Protein AF-A0A7D9KES9-F1 (afdb_monomer_lite)

Radius of gyration: 20.34 Å; chains: 1; bounding box: 52×34×49 Å

pLDDT: mean 75.09, std 24.31, range [29.47, 98.44]

InterPro domains:
  IPR007259 Gamma-tubulin complex component protein [PTHR19302] (1-106)
  IPR041470 Gamma tubulin complex component protein, N-terminal [PF17681] (1-110)

Foldseek 3Di:
DVVVLVVVQVVQLCCLQVALDRDPPPVLYFKDWDDPPPPDDDDDDDDDDDDDDDDDDDDDDPPPPPPPPDVLRDMDGDPVNDDPVQDPVNVVVSNVNSSVNVVVVVVVVVVVVVVD

Secondary structure (DSSP, 8-state):
-HHHHHHHHHHHHHHHHHH-----SSS-SSEEE--SS-SSS----S----------------------------EEE-STTS-TTS-HHHHHHHHHHHHHHHHHHHHHHHHHHTT-

Organism: Paramuricea clavata (NCBI:txid317549)

Structure (mmCIF, N/CA/C/O backbone):
data_AF-A0A7D9KES9-F1
#
_entry.id   AF-A0A7D9KES9-F1
#
loop_
_atom_site.group_PDB
_atom_site.id
_atom_site.type_symbol
_atom_site.label_atom_id
_atom_site.label_alt_id
_atom_site.label_comp_id
_atom_site.label_asym_id
_atom_site.label_entity_id
_atom_site.label_seq_id
_atom_site.pdbx_PDB_ins_code
_atom_site.Cartn_x
_atom_site.Cartn_y
_atom_site.Cartn_z
_atom_site.occupancy
_atom_site.B_iso_or_equiv
_atom_site.auth_seq_id
_atom_site.auth_comp_id
_atom_site.auth_asym_id
_atom_site.auth_atom_id
_atom_site.pdbx_PDB_model_num
ATOM 1 N N . MET A 1 1 ? 13.101 0.952 -17.078 1.00 67.25 1 MET A N 1
ATOM 2 C CA . MET A 1 1 ? 12.708 1.840 -15.963 1.00 67.25 1 MET A CA 1
ATOM 3 C C . MET A 1 1 ? 11.504 1.305 -15.193 1.00 67.25 1 MET A C 1
ATOM 5 O O . MET A 1 1 ? 11.677 1.042 -14.015 1.00 67.25 1 MET A O 1
ATOM 9 N N . LEU A 1 2 ? 10.365 0.993 -15.834 1.00 81.19 2 LEU A N 1
ATOM 10 C CA . LEU A 1 2 ? 9.175 0.436 -15.153 1.00 81.19 2 LEU A CA 1
ATOM 11 C C . LEU A 1 2 ? 9.455 -0.801 -14.273 1.00 81.19 2 LEU A C 1
ATOM 13 O O . LEU A 1 2 ? 8.988 -0.878 -13.144 1.00 81.19 2 LEU A O 1
ATOM 17 N N . HIS A 1 3 ? 10.279 -1.738 -14.755 1.00 84.69 3 HIS A N 1
ATOM 18 C CA . HIS A 1 3 ? 10.640 -2.949 -14.005 1.00 84.69 3 HIS A CA 1
ATOM 19 C C . HIS A 1 3 ? 11.354 -2.655 -12.675 1.00 84.69 3 HIS A C 1
ATOM 21 O O . HIS A 1 3 ? 11.162 -3.386 -11.710 1.00 84.69 3 HIS A O 1
ATOM 27 N N . VAL A 1 4 ? 12.167 -1.595 -12.614 1.00 87.31 4 VAL A N 1
ATOM 28 C CA . VAL A 1 4 ? 12.910 -1.225 -11.399 1.00 87.31 4 VAL A CA 1
ATOM 29 C C . VAL A 1 4 ? 11.963 -0.587 -10.384 1.00 87.31 4 VAL A C 1
ATOM 31 O O . VAL A 1 4 ? 11.975 -0.976 -9.222 1.00 87.31 4 VAL A O 1
ATOM 34 N N . CYS A 1 5 ? 11.077 0.310 -10.830 1.00 84.94 5 CYS A N 1
ATOM 35 C CA . CYS A 1 5 ? 10.036 0.896 -9.979 1.00 84.94 5 CYS A CA 1
ATOM 36 C C . CYS A 1 5 ? 9.091 -0.180 -9.426 1.00 84.94 5 CYS A C 1
ATOM 38 O O . CYS A 1 5 ? 8.782 -0.189 -8.240 1.00 84.94 5 CYS A O 1
ATOM 40 N N . HIS A 1 6 ? 8.695 -1.153 -10.253 1.00 91.06 6 HIS A N 1
ATOM 41 C CA . HIS A 1 6 ? 7.892 -2.282 -9.782 1.00 91.06 6 HIS A CA 1
ATOM 42 C C . HIS A 1 6 ? 8.651 -3.149 -8.778 1.00 91.06 6 HIS A C 1
ATOM 44 O O . HIS A 1 6 ? 8.046 -3.612 -7.820 1.00 91.06 6 HIS A O 1
ATOM 50 N N . ALA A 1 7 ? 9.963 -3.346 -8.938 1.00 93.06 7 ALA A N 1
ATOM 51 C CA . ALA A 1 7 ? 10.757 -4.070 -7.947 1.00 93.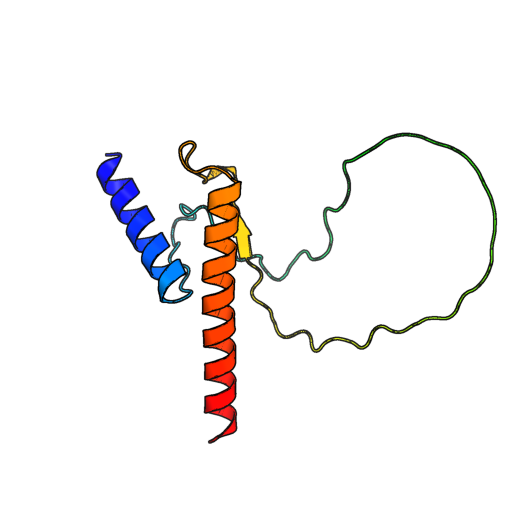06 7 ALA A CA 1
ATOM 52 C C . ALA A 1 7 ? 10.734 -3.374 -6.573 1.00 93.06 7 ALA A C 1
ATOM 54 O O . ALA A 1 7 ? 10.592 -4.050 -5.552 1.00 93.06 7 ALA A O 1
ATOM 55 N N . VAL A 1 8 ? 10.810 -2.038 -6.547 1.00 93.94 8 VAL A N 1
ATOM 56 C CA . VAL A 1 8 ? 10.643 -1.243 -5.318 1.00 93.94 8 VAL A CA 1
ATOM 57 C C . VAL A 1 8 ? 9.231 -1.418 -4.754 1.00 93.94 8 VAL A C 1
ATOM 59 O O . VAL A 1 8 ? 9.095 -1.817 -3.598 1.00 93.94 8 VAL A O 1
ATOM 62 N N . MET A 1 9 ? 8.192 -1.259 -5.579 1.00 94.56 9 MET A N 1
ATOM 63 C CA . MET A 1 9 ? 6.795 -1.444 -5.164 1.00 94.56 9 MET A CA 1
ATOM 64 C C . MET A 1 9 ? 6.529 -2.851 -4.603 1.00 94.56 9 MET A C 1
ATOM 66 O O . MET A 1 9 ? 5.862 -2.997 -3.583 1.00 94.56 9 MET A O 1
ATOM 70 N N . TYR A 1 10 ? 7.074 -3.908 -5.213 1.00 95.75 10 TYR A N 1
ATOM 71 C CA . TYR A 1 10 ? 6.934 -5.277 -4.704 1.00 95.75 10 TYR A CA 1
ATOM 72 C C . TYR A 1 10 ? 7.643 -5.469 -3.365 1.00 95.75 10 TYR A C 1
ATOM 74 O O . TYR A 1 10 ? 7.124 -6.169 -2.495 1.00 95.75 10 TYR A O 1
ATOM 82 N N . LYS A 1 11 ? 8.798 -4.825 -3.163 1.00 96.00 11 LYS A N 1
ATOM 83 C CA . LYS A 1 11 ? 9.476 -4.824 -1.864 1.00 96.00 11 LYS A CA 1
ATOM 84 C C . LYS A 1 11 ? 8.609 -4.139 -0.804 1.00 96.00 11 LYS A C 1
ATOM 86 O O . LYS A 1 11 ? 8.417 -4.721 0.262 1.00 96.00 11 LYS A O 1
ATOM 91 N N . GLN A 1 12 ? 8.038 -2.976 -1.110 1.00 96.69 12 GLN A N 1
ATOM 92 C CA . GLN A 1 12 ? 7.117 -2.260 -0.219 1.00 96.69 12 GLN A CA 1
ATOM 93 C C . GLN A 1 12 ? 5.871 -3.099 0.101 1.00 96.69 12 GLN A C 1
ATOM 95 O O . GLN A 1 12 ? 5.539 -3.280 1.271 1.00 96.69 12 GLN A O 1
ATOM 100 N N . LEU A 1 13 ? 5.252 -3.715 -0.913 1.00 97.62 13 LEU A N 1
ATOM 101 C CA . LEU A 1 13 ? 4.120 -4.632 -0.748 1.00 97.62 13 LEU A CA 1
ATOM 102 C C . LEU A 1 13 ? 4.466 -5.828 0.136 1.00 97.62 13 LEU A C 1
ATOM 104 O O . LEU A 1 13 ? 3.688 -6.174 1.017 1.00 97.62 13 LEU A O 1
ATOM 108 N N . SER A 1 14 ? 5.620 -6.461 -0.081 1.00 97.81 14 SER A N 1
ATOM 109 C CA . SER A 1 14 ? 6.044 -7.606 0.728 1.00 97.81 14 SER A CA 1
ATOM 110 C C . SER A 1 14 ? 6.263 -7.217 2.191 1.00 97.81 14 SER A C 1
ATOM 112 O O . SER A 1 14 ? 5.780 -7.914 3.079 1.00 97.81 14 SER A O 1
ATOM 114 N N . ALA A 1 15 ? 6.902 -6.073 2.452 1.00 97.81 15 ALA A N 1
ATOM 115 C CA . ALA A 1 15 ? 7.110 -5.565 3.805 1.00 97.81 15 ALA A CA 1
ATOM 116 C C . ALA A 1 15 ? 5.777 -5.255 4.503 1.00 97.81 15 ALA A C 1
ATOM 118 O O . ALA A 1 15 ? 5.586 -5.609 5.669 1.00 97.81 15 ALA A O 1
ATOM 119 N N . TRP A 1 16 ? 4.831 -4.671 3.768 1.00 97.62 16 TRP A N 1
ATOM 120 C CA . TRP A 1 16 ? 3.506 -4.351 4.279 1.00 97.62 16 TRP A CA 1
ATOM 121 C C . TRP A 1 16 ? 2.664 -5.604 4.553 1.00 97.62 16 TRP A C 1
ATOM 123 O O . TRP A 1 16 ? 2.173 -5.792 5.662 1.00 97.62 16 TRP A O 1
ATOM 133 N N . LEU A 1 17 ? 2.536 -6.500 3.572 1.00 97.69 17 LEU A N 1
ATOM 134 C CA . LEU A 1 17 ? 1.640 -7.656 3.643 1.00 97.69 17 LEU A CA 1
ATOM 135 C C . LEU A 1 17 ? 2.147 -8.776 4.559 1.00 97.69 17 LEU A C 1
ATOM 137 O O . LEU A 1 17 ? 1.325 -9.477 5.142 1.00 97.69 17 LEU A O 1
ATOM 141 N N . LEU A 1 18 ? 3.465 -8.975 4.683 1.00 96.62 18 LEU A N 1
ATOM 142 C CA . LEU A 1 18 ? 4.017 -10.030 5.548 1.00 96.62 18 LEU A CA 1
ATOM 143 C C . LEU A 1 18 ? 4.339 -9.534 6.955 1.00 96.62 18 LEU A C 1
ATOM 145 O O . LEU A 1 18 ? 4.269 -10.318 7.899 1.00 96.62 18 LEU A O 1
ATOM 149 N N . HIS A 1 19 ? 4.727 -8.265 7.099 1.00 95.81 19 HIS A N 1
ATOM 150 C CA . HIS A 1 19 ? 5.281 -7.755 8.354 1.00 95.81 19 HIS A CA 1
ATOM 151 C C . HIS A 1 19 ? 4.537 -6.537 8.913 1.00 95.81 19 HIS A C 1
ATOM 153 O O . HIS A 1 19 ? 4.874 -6.084 10.001 1.00 95.81 19 HIS A O 1
ATOM 159 N N . GLY A 1 20 ? 3.547 -5.980 8.205 1.00 94.56 20 GLY A N 1
ATOM 160 C CA . GLY A 1 20 ? 2.882 -4.741 8.626 1.00 94.56 20 GLY A CA 1
ATOM 161 C C . GLY A 1 20 ? 3.834 -3.536 8.660 1.00 94.56 20 GLY A C 1
ATOM 162 O O . GLY A 1 20 ? 3.607 -2.580 9.405 1.00 94.56 20 GLY A O 1
ATOM 163 N N . LEU A 1 21 ? 4.941 -3.585 7.909 1.00 95.12 21 LEU A N 1
ATOM 164 C CA . LEU A 1 21 ? 5.950 -2.527 7.864 1.00 95.12 21 LEU A CA 1
ATOM 165 C C . LEU A 1 21 ? 5.713 -1.625 6.656 1.00 95.12 21 LEU A C 1
ATOM 167 O O . LEU A 1 21 ? 5.765 -2.080 5.515 1.00 95.12 21 LEU A O 1
ATOM 171 N N . LEU A 1 22 ? 5.496 -0.336 6.913 1.00 95.25 22 LEU A N 1
ATOM 172 C CA . LEU A 1 22 ? 5.376 0.677 5.871 1.00 95.25 22 LEU A CA 1
ATOM 173 C C . LEU A 1 22 ? 6.765 1.261 5.567 1.00 95.25 22 LEU A C 1
ATOM 175 O O . LEU A 1 22 ? 7.301 2.034 6.358 1.00 95.25 22 LEU A O 1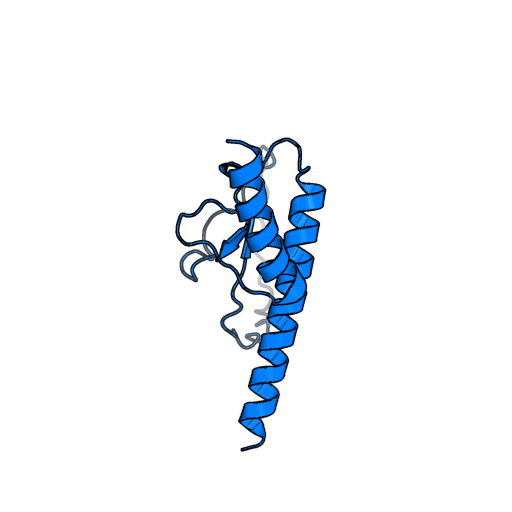
ATOM 179 N N . LEU A 1 23 ? 7.371 0.842 4.453 1.00 93.38 23 LEU A N 1
ATOM 180 C CA . LEU A 1 23 ? 8.699 1.289 4.013 1.00 93.38 23 LEU A CA 1
ATOM 181 C C . LEU A 1 23 ? 8.574 2.312 2.879 1.00 93.38 23 LEU A C 1
ATOM 183 O O . LEU A 1 23 ? 8.735 1.964 1.710 1.00 93.38 23 LEU A O 1
ATOM 187 N N . ASP A 1 24 ? 8.295 3.563 3.226 1.00 92.19 24 ASP A N 1
ATOM 188 C CA . ASP A 1 24 ? 8.083 4.626 2.243 1.00 92.19 24 ASP A CA 1
ATOM 189 C C . ASP A 1 24 ? 8.829 5.905 2.641 1.00 92.19 24 ASP A C 1
ATOM 191 O O . ASP A 1 24 ? 8.366 6.679 3.469 1.00 92.19 24 ASP A O 1
ATOM 195 N N . TYR A 1 25 ? 10.051 6.075 2.128 1.00 89.19 25 TYR A N 1
ATOM 196 C CA . TYR A 1 25 ? 10.892 7.240 2.443 1.00 89.19 25 TYR A CA 1
ATOM 197 C C . TYR A 1 25 ? 10.653 8.413 1.482 1.00 89.19 25 TYR A C 1
ATOM 199 O O . TYR A 1 25 ? 10.946 9.555 1.826 1.00 89.19 25 TYR A O 1
ATOM 207 N N . TYR A 1 26 ? 10.158 8.123 0.277 1.00 90.75 26 TYR A N 1
ATOM 208 C CA . TYR A 1 26 ? 9.985 9.097 -0.800 1.00 90.75 26 TYR A CA 1
ATOM 209 C C . TYR A 1 26 ? 8.508 9.363 -1.132 1.00 90.75 26 TYR A C 1
ATOM 211 O O . TYR A 1 26 ? 8.235 9.956 -2.172 1.00 90.75 26 TYR A O 1
ATOM 219 N N . ASP A 1 27 ? 7.579 8.927 -0.272 1.00 90.19 27 ASP A N 1
ATOM 220 C CA . ASP A 1 27 ? 6.125 9.040 -0.458 1.00 90.19 27 ASP A CA 1
ATOM 221 C C . ASP A 1 27 ? 5.649 8.470 -1.810 1.00 90.19 27 ASP A C 1
ATOM 223 O O . ASP A 1 27 ? 4.754 8.998 -2.474 1.00 90.19 27 ASP A O 1
ATOM 227 N N . GLU A 1 28 ? 6.299 7.390 -2.254 1.00 92.25 28 GLU A N 1
ATOM 228 C CA . GLU A 1 28 ? 6.070 6.770 -3.560 1.00 92.25 28 GLU A CA 1
ATOM 229 C C . GLU A 1 28 ? 5.046 5.626 -3.503 1.00 92.25 28 GLU A C 1
ATOM 231 O O . GLU A 1 28 ? 4.581 5.138 -4.538 1.00 92.25 28 GLU A O 1
ATOM 236 N N . PHE A 1 29 ? 4.685 5.185 -2.296 1.00 95.69 29 PHE A N 1
ATOM 237 C CA . PHE A 1 29 ? 3.751 4.092 -2.087 1.00 95.69 29 PHE A CA 1
ATOM 238 C C . PHE A 1 29 ? 2.316 4.607 -1.930 1.00 95.69 29 PHE A C 1
ATOM 240 O O . PHE A 1 29 ? 2.038 5.641 -1.331 1.00 95.69 29 PHE A O 1
ATOM 247 N N . PHE A 1 30 ? 1.347 3.844 -2.438 1.00 96.50 30 PHE A N 1
ATOM 248 C CA . PHE A 1 30 ? -0.063 4.239 -2.395 1.00 96.50 30 PHE A CA 1
ATOM 249 C C . PHE A 1 30 ? -0.719 4.064 -1.014 1.00 96.50 30 PHE A C 1
ATOM 251 O O . PHE A 1 30 ? -1.921 4.284 -0.892 1.00 96.50 30 PHE A O 1
ATOM 258 N N . ILE A 1 31 ? 0.023 3.660 0.024 1.00 96.69 31 ILE A N 1
ATOM 259 C CA . ILE A 1 31 ? -0.458 3.559 1.409 1.00 96.69 31 ILE A CA 1
ATOM 260 C C . ILE A 1 31 ? 0.294 4.573 2.260 1.00 96.69 31 ILE A C 1
ATOM 262 O O . ILE A 1 31 ? 1.518 4.559 2.299 1.00 96.69 31 ILE A O 1
ATOM 266 N N . MET A 1 32 ? -0.445 5.397 2.998 1.00 94.56 32 MET A N 1
ATOM 267 C CA . MET A 1 32 ? 0.106 6.440 3.860 1.00 94.56 32 MET A CA 1
ATOM 268 C C . MET A 1 32 ? -0.421 6.303 5.287 1.00 94.56 32 MET A C 1
ATOM 270 O O . MET A 1 32 ? -1.556 5.869 5.507 1.00 94.56 32 MET A 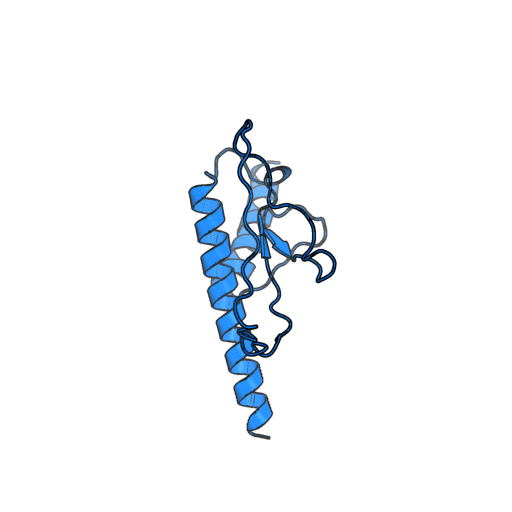O 1
ATOM 274 N N . MET A 1 33 ? 0.382 6.723 6.264 1.00 92.00 33 MET A N 1
ATOM 275 C CA . MET A 1 33 ? -0.058 6.847 7.652 1.00 92.00 33 MET A CA 1
ATOM 276 C C . MET A 1 33 ? -0.801 8.174 7.844 1.00 92.00 33 MET A C 1
ATOM 278 O O . MET A 1 33 ? -0.271 9.242 7.540 1.00 92.00 33 MET A O 1
ATOM 282 N N . LYS A 1 34 ? -2.018 8.129 8.390 1.00 84.25 34 LYS A N 1
ATOM 283 C CA . LYS A 1 34 ? -2.737 9.332 8.815 1.00 84.25 34 LYS A CA 1
ATOM 284 C C . LYS A 1 34 ? -2.036 9.880 10.048 1.00 84.25 34 LYS A C 1
ATOM 286 O O . LYS A 1 34 ? -2.013 9.243 11.103 1.00 84.25 34 LYS A O 1
ATOM 291 N N . SER A 1 35 ? -1.457 11.067 9.929 1.00 72.94 35 SER A N 1
ATOM 292 C CA . SER A 1 35 ? -0.980 11.798 11.096 1.00 72.94 35 SER A CA 1
ATOM 293 C C . SER A 1 35 ? -2.165 12.062 12.034 1.00 72.94 35 SER A C 1
ATOM 295 O O . SER A 1 35 ? -3.282 12.336 11.596 1.00 72.94 35 SER A O 1
ATOM 297 N N . ALA A 1 36 ? -1.944 11.974 13.349 1.00 60.25 36 ALA A N 1
ATOM 298 C CA . ALA A 1 36 ? -2.991 12.125 14.371 1.00 60.25 36 ALA A CA 1
ATOM 299 C C . ALA A 1 36 ? -3.632 13.535 14.430 1.00 60.25 36 ALA A C 1
ATOM 301 O O . ALA A 1 36 ? -4.435 13.826 15.319 1.00 60.25 36 ALA A O 1
ATOM 302 N N . THR A 1 37 ? -3.310 14.404 13.473 1.00 49.19 37 THR A N 1
ATOM 303 C CA . THR A 1 37 ? -3.767 15.785 13.358 1.00 49.19 37 THR A CA 1
ATOM 304 C C . THR A 1 37 ? -4.696 15.911 12.152 1.00 49.19 37 THR A C 1
ATOM 306 O O . THR A 1 37 ? -4.271 16.367 11.100 1.00 49.19 37 THR A O 1
ATOM 309 N N . SER A 1 38 ? -5.949 15.455 12.284 1.00 47.59 38 SER A N 1
ATOM 310 C CA . SER A 1 38 ? -7.142 15.949 11.544 1.00 47.59 38 SER A CA 1
ATOM 311 C C . SER A 1 38 ? -8.314 14.955 11.582 1.00 47.59 38 SER A C 1
ATOM 313 O O . SER A 1 38 ? -8.926 14.625 10.572 1.00 47.59 38 SER A O 1
ATOM 315 N N . ALA A 1 39 ? -8.736 14.526 12.774 1.00 47.06 39 ALA A N 1
ATOM 316 C CA . ALA A 1 39 ? -10.070 13.933 12.950 1.00 47.06 39 ALA A CA 1
ATOM 317 C C . ALA A 1 39 ? -11.181 15.013 12.860 1.00 47.06 39 ALA A C 1
ATOM 319 O O . ALA A 1 39 ? -12.027 15.115 13.745 1.00 47.06 39 ALA A O 1
ATOM 320 N N . GLY A 1 40 ? -11.127 15.880 11.842 1.00 45.12 40 GLY A N 1
ATOM 321 C CA . GLY A 1 40 ? -11.923 17.106 11.754 1.00 45.12 40 GLY A CA 1
ATOM 322 C C . GLY A 1 40 ? -11.869 17.788 10.386 1.00 45.12 40 GLY A C 1
ATOM 323 O O . GLY A 1 40 ? -11.602 18.976 10.321 1.00 45.12 40 GLY A O 1
ATOM 324 N N . ALA A 1 41 ? -12.041 17.020 9.314 1.00 43.00 41 ALA A N 1
ATOM 325 C CA . ALA A 1 41 ? -12.385 17.416 7.939 1.00 43.00 41 ALA A CA 1
ATOM 326 C C . ALA A 1 41 ? -12.186 16.114 7.153 1.00 43.00 41 ALA A C 1
ATOM 328 O O . ALA A 1 41 ? -11.090 15.576 7.155 1.00 43.00 41 ALA A O 1
ATOM 329 N N . ILE A 1 42 ? -13.165 15.427 6.579 1.00 42.62 42 ILE A N 1
ATOM 330 C CA . ILE A 1 42 ? -14.191 15.866 5.640 1.00 42.62 42 ILE A CA 1
ATOM 331 C C . ILE A 1 42 ? -15.181 14.691 5.566 1.00 42.62 42 ILE A C 1
ATOM 333 O O . ILE A 1 42 ? -14.884 13.647 4.996 1.00 42.62 42 ILE A O 1
ATOM 337 N N . THR A 1 43 ? -16.346 14.838 6.189 1.00 44.88 43 THR A N 1
ATOM 338 C CA . THR A 1 43 ? -17.566 14.150 5.753 1.00 44.88 43 THR A CA 1
ATOM 339 C C . THR A 1 43 ? -18.426 15.258 5.180 1.00 44.88 43 THR A C 1
ATOM 341 O O . THR A 1 43 ? -18.832 16.130 5.939 1.00 44.88 43 THR A O 1
ATOM 344 N N . SER A 1 44 ? -18.569 15.324 3.856 1.00 41.84 44 SER A N 1
ATOM 345 C CA . SER A 1 44 ? -19.621 16.058 3.129 1.00 41.84 44 SER A CA 1
ATOM 346 C C . SER A 1 44 ? -19.240 16.153 1.657 1.00 41.84 44 SER A C 1
ATOM 348 O O . SER A 1 44 ? -18.384 16.961 1.312 1.00 41.84 44 SER A O 1
ATOM 350 N N . ALA A 1 45 ? -19.883 15.349 0.810 1.00 36.81 45 ALA A N 1
ATOM 351 C CA . ALA A 1 45 ? -20.314 15.765 -0.527 1.00 36.81 45 ALA A CA 1
ATOM 352 C C . ALA A 1 45 ? -21.170 14.664 -1.178 1.00 36.81 45 ALA A C 1
ATOM 354 O O . ALA A 1 45 ? -20.789 14.118 -2.204 1.00 36.81 45 ALA A O 1
ATOM 355 N N . GLU A 1 46 ? -22.338 14.364 -0.604 1.00 37.00 46 GLU A N 1
ATOM 356 C CA . GLU A 1 46 ? -23.474 13.865 -1.387 1.00 37.00 46 GLU A CA 1
ATOM 357 C C . GLU A 1 46 ? -24.751 14.597 -0.931 1.00 37.00 46 GLU A C 1
ATOM 359 O O . GLU A 1 46 ? -25.114 14.531 0.238 1.00 37.00 46 GLU A O 1
ATOM 364 N N . GLN A 1 47 ? -25.372 15.294 -1.898 1.00 36.16 47 GLN A N 1
ATOM 365 C CA . GLN A 1 47 ? -26.801 15.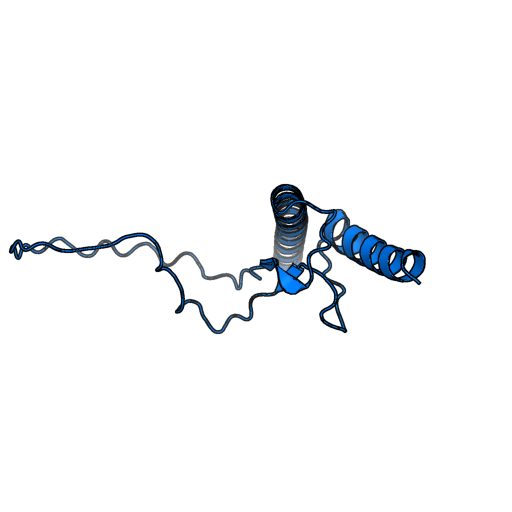653 -2.025 1.00 36.16 47 GLN A CA 1
ATOM 366 C C . GLN A 1 47 ? -27.363 16.726 -1.062 1.00 36.16 47 GLN A C 1
ATOM 368 O O . GLN A 1 47 ? -27.487 16.527 0.137 1.00 36.16 47 GLN A O 1
ATOM 373 N N . SER A 1 48 ? -27.532 17.979 -1.505 1.00 32.38 48 SER A N 1
ATOM 374 C CA . SER A 1 48 ? -28.638 18.542 -2.317 1.00 32.38 48 SER A CA 1
ATOM 375 C C . SER A 1 48 ? -29.960 18.750 -1.550 1.00 32.38 48 SER A C 1
ATOM 377 O O . SER A 1 48 ? -30.731 17.817 -1.376 1.00 32.38 48 SER A O 1
ATOM 379 N N . GLU A 1 49 ? -30.182 20.022 -1.195 1.00 35.09 49 GLU A N 1
ATOM 380 C CA . GLU A 1 49 ? -31.449 20.784 -1.189 1.00 35.09 49 GLU A CA 1
ATOM 381 C C . GLU A 1 49 ? -32.573 20.458 -0.170 1.00 35.09 49 GLU A C 1
ATOM 383 O O . GLU A 1 49 ? -33.310 19.492 -0.290 1.00 35.09 49 GLU A O 1
ATOM 388 N N . THR A 1 50 ? -32.703 21.392 0.789 1.00 29.83 50 THR A N 1
ATOM 389 C CA . THR A 1 50 ? -33.916 22.126 1.231 1.00 29.83 50 THR A CA 1
ATOM 390 C C . THR A 1 50 ? -35.205 21.355 1.564 1.00 29.83 50 THR A C 1
ATOM 392 O O . THR A 1 50 ? -35.895 20.897 0.667 1.00 29.83 50 THR A O 1
ATOM 395 N N . GLU A 1 51 ? -35.630 21.369 2.838 1.00 31.22 51 GLU A N 1
ATOM 396 C CA . GLU A 1 51 ? -36.772 22.182 3.316 1.00 31.22 51 GLU A CA 1
ATOM 397 C C . GLU A 1 51 ? -37.087 21.997 4.822 1.00 31.22 51 GLU A C 1
ATOM 399 O O . GLU A 1 51 ? -36.729 21.017 5.467 1.00 31.22 51 GLU A O 1
ATOM 404 N N . ASP A 1 52 ? -37.710 23.057 5.334 1.00 29.47 52 ASP A N 1
ATOM 405 C CA . ASP A 1 52 ? -38.134 23.498 6.668 1.00 29.47 52 ASP A CA 1
ATOM 406 C C . ASP A 1 52 ? -38.806 22.479 7.625 1.00 29.47 52 ASP A C 1
ATOM 408 O O . ASP A 1 52 ? -39.541 21.588 7.204 1.00 29.47 52 ASP A O 1
ATOM 412 N N . GLY A 1 53 ? -38.646 22.675 8.946 1.00 31.86 53 GLY A N 1
ATOM 413 C CA . GLY A 1 53 ? -39.441 21.950 9.951 1.00 31.86 53 GLY A CA 1
ATOM 414 C C . GLY A 1 53 ? -38.892 21.928 11.385 1.00 31.86 53 GLY A C 1
ATOM 415 O O . GLY A 1 53 ? -38.060 21.101 11.740 1.00 31.86 53 GLY A O 1
ATOM 416 N N . LYS A 1 54 ? -39.417 22.816 12.235 1.00 36.41 54 LYS A N 1
ATOM 417 C CA . LYS A 1 54 ? -39.209 22.913 13.695 1.00 36.41 54 LYS A CA 1
ATOM 418 C C . LYS A 1 54 ? -39.463 21.595 14.454 1.00 36.41 54 LYS A C 1
ATOM 420 O O . LYS A 1 54 ? -40.497 20.974 14.234 1.00 36.41 54 LYS A O 1
ATOM 425 N N . ASN A 1 55 ? -38.625 21.278 15.450 1.00 32.22 55 ASN A N 1
ATOM 426 C CA . ASN A 1 55 ? -39.065 21.025 16.835 1.00 32.22 55 ASN A CA 1
ATOM 427 C C . ASN A 1 55 ? -37.887 20.830 17.807 1.00 32.22 55 ASN A C 1
ATOM 429 O O . ASN A 1 55 ? -36.957 20.064 17.564 1.00 32.22 55 ASN A O 1
ATOM 433 N N . GLU A 1 56 ? -37.971 21.539 18.931 1.00 42.53 56 GLU A N 1
ATOM 434 C CA . GLU A 1 56 ? -37.197 21.318 20.148 1.00 42.53 56 GLU A CA 1
ATOM 435 C C . GLU A 1 56 ? -37.741 20.075 20.860 1.00 42.53 56 GLU A C 1
ATOM 437 O O . GLU A 1 56 ? -38.936 20.029 21.114 1.00 42.53 56 GLU A O 1
ATOM 442 N N . GLU A 1 57 ? -36.892 19.107 21.228 1.00 35.38 57 GLU A N 1
ATOM 443 C CA . GLU A 1 57 ? -37.151 18.186 22.349 1.00 35.38 57 GLU A CA 1
ATOM 444 C C . GLU A 1 57 ? -35.890 17.390 22.741 1.00 35.38 57 GLU A C 1
ATOM 446 O O . GLU A 1 57 ? -35.521 16.357 22.190 1.00 35.38 57 GLU A O 1
ATOM 451 N N . LYS A 1 58 ? -35.204 17.950 23.737 1.00 43.66 58 LYS A N 1
ATOM 452 C CA . LYS A 1 58 ? -34.413 17.320 24.804 1.00 43.66 58 LYS A CA 1
ATOM 453 C C . LYS A 1 58 ? -34.440 15.775 24.847 1.00 43.66 58 LYS A C 1
ATOM 455 O O . LYS A 1 58 ? -35.335 15.198 25.458 1.00 43.66 58 LYS A O 1
ATOM 460 N N . GLN A 1 59 ? -33.373 15.117 24.379 1.00 40.06 59 GLN A N 1
ATOM 461 C CA . GLN A 1 59 ? -33.044 13.750 24.801 1.00 40.06 59 GLN A CA 1
ATOM 462 C C . GLN A 1 59 ? -31.576 13.595 25.218 1.00 40.06 59 GLN A C 1
ATOM 464 O O . GLN A 1 59 ? -30.626 13.879 24.496 1.00 40.06 59 GLN A O 1
ATOM 469 N N . VAL A 1 60 ? -31.483 13.206 26.484 1.00 40.44 60 VAL A N 1
ATOM 470 C CA . VAL A 1 60 ? -30.410 12.618 27.278 1.00 40.44 60 VAL A CA 1
ATOM 471 C C . VAL A 1 60 ? -29.141 12.216 26.518 1.00 40.44 60 VAL A C 1
ATOM 473 O O . VAL A 1 60 ? -29.085 11.287 25.726 1.00 40.44 60 VAL A O 1
ATOM 476 N N . GLN A 1 61 ? -28.092 12.922 26.917 1.00 44.50 61 GLN A N 1
ATOM 477 C CA . GLN A 1 61 ? -26.675 12.610 26.866 1.00 44.50 61 GLN A CA 1
ATOM 478 C C . GLN A 1 61 ? -26.371 11.117 27.129 1.00 44.50 61 GLN A C 1
ATOM 480 O O . GLN A 1 61 ? -26.154 10.716 28.272 1.00 44.50 61 GLN A O 1
ATOM 485 N N . GLU A 1 62 ? -26.275 10.301 26.079 1.00 39.03 62 GLU A N 1
ATOM 486 C CA . GLU A 1 62 ? -25.623 8.992 26.164 1.00 39.03 62 GLU A CA 1
ATOM 487 C C . GLU A 1 62 ? -24.129 9.188 25.887 1.00 39.03 62 GLU A C 1
ATOM 489 O O . GLU A 1 62 ? -23.656 9.267 24.751 1.00 39.03 62 GLU A O 1
ATOM 494 N N . LYS A 1 63 ? -23.368 9.370 26.972 1.00 43.41 63 LYS A N 1
ATOM 495 C CA . LYS A 1 63 ? -21.906 9.373 26.942 1.00 43.41 63 LYS A CA 1
ATOM 496 C C . LYS A 1 63 ? -21.449 8.001 26.454 1.00 43.41 63 LYS A C 1
ATOM 498 O O . LYS A 1 63 ? -21.324 7.074 27.250 1.00 43.41 63 LYS A O 1
ATOM 503 N N . LYS A 1 64 ? -21.188 7.882 25.151 1.00 41.03 64 LYS A N 1
ATOM 504 C CA . LYS A 1 64 ? -20.450 6.754 24.577 1.00 41.03 64 LYS A CA 1
ATOM 505 C C . LYS A 1 64 ? -19.184 6.583 25.427 1.00 41.03 64 LYS A C 1
ATOM 507 O O . LYS A 1 64 ? -18.478 7.582 25.620 1.00 41.03 64 LYS A O 1
ATOM 512 N N . PRO A 1 65 ? -18.920 5.396 26.003 1.00 37.91 65 PRO A N 1
ATOM 513 C CA . PRO A 1 65 ? -17.739 5.214 26.826 1.00 37.91 65 PRO A CA 1
ATOM 514 C C . PRO A 1 65 ? -16.548 5.592 25.959 1.00 37.91 65 PRO A C 1
ATOM 516 O O . PRO A 1 65 ? -16.468 5.180 24.799 1.00 37.91 65 PRO A O 1
ATOM 519 N N . ALA A 1 66 ? -15.692 6.457 26.497 1.00 44.44 66 ALA A N 1
ATOM 520 C CA . ALA A 1 66 ? -14.427 6.815 25.894 1.00 44.44 66 ALA A CA 1
ATOM 521 C C . ALA A 1 66 ? -13.660 5.511 25.669 1.00 44.44 66 ALA A C 1
ATOM 523 O O . ALA A 1 66 ? -13.010 4.998 26.579 1.00 44.44 66 ALA A O 1
ATOM 524 N N . SER A 1 67 ? -13.822 4.938 24.474 1.00 49.12 67 SER A N 1
ATOM 525 C CA . SER A 1 67 ? -13.030 3.814 24.015 1.00 49.12 67 SER A CA 1
ATOM 526 C C . SER A 1 67 ? -11.604 4.294 24.157 1.00 49.12 67 SER A C 1
ATOM 528 O O . SER A 1 67 ? -11.266 5.352 23.619 1.00 49.12 67 SER A O 1
ATOM 530 N N . GLN A 1 68 ? -10.838 3.606 25.002 1.00 44.41 68 GLN A N 1
ATOM 531 C CA . GLN A 1 68 ? -9.445 3.911 25.276 1.00 44.41 68 GLN A CA 1
ATOM 532 C C . GLN A 1 68 ? -8.782 4.202 23.937 1.00 44.41 68 GLN A C 1
ATOM 534 O O . GLN A 1 68 ? -8.627 3.301 23.114 1.00 44.41 68 GLN A O 1
ATOM 539 N N . LYS A 1 69 ? -8.490 5.485 23.694 1.00 48.53 69 LYS A N 1
ATOM 540 C CA . LYS A 1 69 ? -7.925 5.980 22.443 1.00 48.53 69 LYS A CA 1
ATOM 541 C C . LYS A 1 69 ? -6.467 5.552 22.437 1.00 48.53 69 LYS A C 1
ATOM 543 O O . LYS A 1 69 ? -5.559 6.342 22.674 1.00 48.53 69 LYS A O 1
ATOM 548 N N . THR A 1 70 ? -6.265 4.251 22.258 1.00 48.69 70 THR A N 1
ATOM 549 C CA . THR A 1 70 ? -5.012 3.704 21.779 1.00 48.69 70 THR A CA 1
ATOM 550 C C . THR A 1 70 ? -4.694 4.528 20.545 1.00 48.69 70 THR A C 1
ATOM 552 O O . THR A 1 70 ? -5.589 4.784 19.741 1.00 48.69 70 THR A O 1
ATOM 555 N N . ALA A 1 71 ? -3.469 5.031 20.437 1.00 53.00 71 ALA A N 1
ATOM 556 C CA . ALA A 1 71 ? -3.000 5.656 19.213 1.00 53.00 71 ALA A CA 1
ATOM 557 C C . ALA A 1 71 ? -3.021 4.584 18.112 1.00 53.00 71 ALA A C 1
ATOM 559 O O . ALA A 1 71 ? -2.038 3.885 17.882 1.00 53.00 71 ALA A O 1
ATOM 560 N N . GLU A 1 72 ? -4.194 4.357 17.533 1.00 61.97 72 GLU A N 1
ATOM 561 C CA . GLU A 1 72 ? -4.393 3.499 16.387 1.00 61.97 72 GLU A CA 1
ATOM 562 C C . GLU A 1 72 ? -3.759 4.256 15.231 1.00 61.97 72 GLU A C 1
ATOM 564 O O . GLU A 1 72 ? -4.239 5.310 14.813 1.00 61.97 72 GLU A O 1
ATOM 569 N N . SER A 1 73 ? -2.600 3.776 14.787 1.00 66.62 73 SER A N 1
ATOM 570 C CA . SER A 1 73 ? -2.007 4.208 13.531 1.00 66.62 73 SER A CA 1
ATOM 571 C C . SER A 1 73 ? -3.027 3.926 12.434 1.00 66.62 73 SER A C 1
ATOM 573 O O . SER A 1 73 ? -3.167 2.787 12.001 1.00 66.62 73 SER A O 1
ATOM 575 N N . HIS A 1 74 ? -3.798 4.937 12.047 1.00 85.81 74 HIS A N 1
ATOM 576 C CA . HIS A 1 74 ? -4.765 4.813 10.968 1.00 85.81 74 HIS A CA 1
ATOM 577 C C . HIS A 1 74 ? -4.026 4.956 9.641 1.00 85.81 74 HIS A C 1
ATOM 579 O O . HIS A 1 74 ? -3.266 5.910 9.471 1.00 85.81 74 HIS A O 1
ATOM 585 N N . PHE A 1 75 ? -4.247 4.045 8.696 1.00 93.81 75 PHE A N 1
ATOM 586 C CA . PHE A 1 75 ? -3.662 4.131 7.361 1.00 93.81 75 PHE A CA 1
ATOM 587 C C . PHE A 1 75 ? -4.735 4.541 6.332 1.00 93.81 75 PHE A C 1
ATOM 589 O O . PHE A 1 75 ? -5.942 4.501 6.591 1.00 93.81 75 PHE A O 1
ATOM 596 N N . SER A 1 76 ? -4.309 5.034 5.171 1.00 95.75 76 SER A N 1
ATOM 597 C CA . SER A 1 76 ? -5.192 5.373 4.043 1.00 95.75 76 SER A CA 1
ATOM 598 C C . SER A 1 76 ? -4.506 5.189 2.704 1.00 95.75 76 SER A C 1
ATOM 600 O O . SER A 1 76 ? -3.281 5.160 2.625 1.00 95.75 76 SER A O 1
ATOM 602 N N . LEU A 1 77 ? -5.317 5.124 1.649 1.00 96.50 77 LEU A N 1
ATOM 603 C CA . LEU A 1 77 ? -4.841 5.121 0.276 1.00 96.50 77 LEU A CA 1
ATOM 604 C C . LEU A 1 77 ? -4.499 6.538 -0.204 1.00 96.50 77 LEU A C 1
ATOM 606 O O . LEU A 1 77 ? -5.262 7.474 0.033 1.00 96.50 77 LEU A O 1
ATOM 610 N N . ASN A 1 78 ? -3.391 6.667 -0.930 1.00 95.56 78 ASN A N 1
ATOM 611 C CA . ASN A 1 78 ? -3.097 7.803 -1.792 1.00 95.56 78 ASN A CA 1
ATOM 612 C C . ASN A 1 78 ? -3.519 7.464 -3.227 1.00 95.56 78 ASN A C 1
ATOM 614 O O . ASN A 1 78 ? -2.854 6.674 -3.899 1.00 95.56 78 ASN A O 1
ATOM 618 N N . ALA A 1 79 ? -4.621 8.050 -3.697 1.00 94.25 79 ALA A N 1
ATOM 619 C CA . ALA A 1 79 ? -5.123 7.794 -5.046 1.00 94.25 79 ALA A CA 1
ATOM 620 C C . ALA A 1 79 ? -4.169 8.298 -6.144 1.00 94.25 79 ALA A C 1
ATOM 622 O O . ALA A 1 79 ? -4.129 7.705 -7.218 1.00 94.25 79 ALA A O 1
ATOM 623 N N . GLU A 1 80 ? -3.381 9.345 -5.876 1.00 95.19 80 GLU A N 1
ATOM 624 C CA . GLU A 1 80 ? -2.439 9.918 -6.849 1.00 95.19 80 GLU A CA 1
ATOM 625 C C . GLU A 1 80 ? -1.246 8.992 -7.111 1.00 95.19 80 GLU A C 1
ATOM 627 O O . GLU A 1 80 ? -0.718 8.953 -8.221 1.00 95.19 80 GLU A O 1
ATOM 632 N N . MET A 1 81 ? -0.867 8.198 -6.106 1.00 95.12 81 MET A N 1
ATOM 633 C CA . MET A 1 81 ? 0.246 7.247 -6.182 1.00 95.12 81 MET A CA 1
ATOM 634 C C . MET A 1 81 ? -0.201 5.826 -6.545 1.00 95.12 81 MET A C 1
ATOM 636 O O . MET A 1 81 ? 0.629 4.921 -6.634 1.00 95.12 81 MET A O 1
ATOM 640 N N . LEU A 1 82 ? -1.502 5.596 -6.758 1.00 95.94 82 LEU A N 1
ATOM 641 C CA . LEU A 1 82 ? -2.029 4.281 -7.107 1.00 95.94 82 LEU A CA 1
ATOM 642 C C . LEU A 1 82 ? -1.785 3.976 -8.597 1.00 95.94 82 LEU A C 1
ATOM 644 O O . LEU A 1 82 ? -2.314 4.677 -9.463 1.00 95.94 82 LEU A O 1
ATOM 648 N N . PRO A 1 83 ? -1.047 2.904 -8.945 1.00 94.50 83 PRO A N 1
ATOM 649 C CA . PRO A 1 83 ? -0.858 2.538 -10.342 1.00 94.50 83 PRO A CA 1
ATOM 650 C C . PRO A 1 83 ? -2.183 2.150 -11.009 1.00 94.50 83 PRO A C 1
ATOM 652 O O . PRO A 1 83 ? -2.941 1.348 -10.470 1.00 94.50 83 PRO A O 1
ATOM 655 N N . SER A 1 84 ? -2.427 2.639 -12.228 1.00 95.25 84 SER A N 1
ATOM 656 C CA . SER A 1 84 ? -3.706 2.466 -12.946 1.00 95.25 84 SER A CA 1
ATOM 657 C C . SER A 1 84 ? -4.100 1.015 -13.244 1.00 95.25 84 SER A C 1
ATOM 659 O O . SER A 1 84 ? -5.271 0.722 -13.473 1.00 95.25 84 SER A O 1
ATOM 661 N N . TYR A 1 85 ? -3.136 0.093 -13.243 1.00 94.88 85 TYR A N 1
ATOM 662 C CA . TYR A 1 85 ? -3.384 -1.340 -13.410 1.00 94.88 85 TYR A CA 1
ATOM 663 C C . TYR A 1 85 ? -3.828 -2.035 -12.109 1.00 94.88 85 TYR A C 1
ATOM 665 O O . TYR A 1 85 ? -4.247 -3.192 -12.149 1.00 94.88 85 TYR A O 1
ATOM 673 N N . ILE A 1 86 ? -3.738 -1.361 -10.958 1.00 96.38 86 ILE A N 1
ATOM 674 C CA . ILE A 1 86 ? -4.266 -1.830 -9.675 1.00 96.38 86 ILE A CA 1
ATOM 675 C C . ILE A 1 86 ? -5.610 -1.142 -9.450 1.00 96.38 86 ILE A C 1
ATOM 677 O O . ILE A 1 86 ? -5.683 0.061 -9.230 1.00 96.38 86 ILE A O 1
ATOM 681 N N . SER A 1 87 ? -6.696 -1.913 -9.473 1.00 98.12 87 SER A N 1
ATOM 682 C CA . SER A 1 87 ? -8.021 -1.371 -9.152 1.00 98.12 87 SER A CA 1
ATOM 683 C C . SER A 1 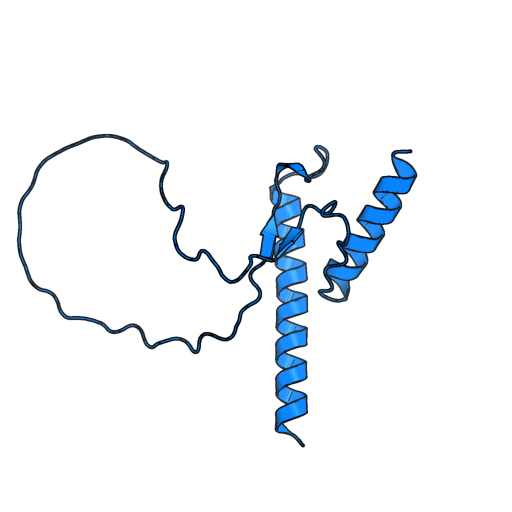87 ? -8.086 -0.890 -7.700 1.00 98.12 87 SER A C 1
ATOM 685 O O . SER A 1 87 ? -7.526 -1.549 -6.816 1.00 98.12 87 SER A O 1
ATOM 687 N N . THR A 1 88 ? -8.876 0.150 -7.430 1.00 97.38 88 THR A N 1
ATOM 688 C CA . THR A 1 88 ? -9.140 0.657 -6.073 1.00 97.38 88 THR A CA 1
ATOM 689 C C . THR A 1 88 ? -9.558 -0.455 -5.110 1.00 97.38 88 THR A C 1
ATOM 691 O O . THR A 1 88 ? -8.993 -0.580 -4.030 1.00 97.38 88 THR A O 1
ATOM 694 N N . SER A 1 89 ? -10.436 -1.365 -5.541 1.00 98.19 89 SER A N 1
ATOM 695 C CA . SER A 1 89 ? -10.884 -2.494 -4.714 1.00 98.19 89 SER A CA 1
ATOM 696 C C . SER A 1 89 ? -9.769 -3.474 -4.329 1.00 98.19 89 SER A C 1
ATOM 698 O O . SER A 1 89 ? -9.884 -4.189 -3.337 1.00 98.19 89 SER A O 1
ATOM 700 N N . VAL A 1 90 ? -8.695 -3.571 -5.117 1.00 98.44 90 VAL A N 1
ATOM 701 C CA . VAL A 1 90 ? -7.509 -4.369 -4.760 1.00 98.44 90 VAL A CA 1
ATOM 702 C C . VAL A 1 90 ? -6.626 -3.588 -3.793 1.00 98.44 90 VAL A C 1
ATOM 704 O O . VAL A 1 90 ? -6.161 -4.167 -2.815 1.00 98.44 90 VAL A O 1
ATOM 707 N N . ALA A 1 91 ? -6.445 -2.285 -4.013 1.00 98.31 91 ALA A N 1
ATOM 708 C CA . ALA A 1 91 ? -5.696 -1.421 -3.103 1.00 98.31 91 ALA A CA 1
ATOM 709 C C . ALA A 1 91 ? -6.303 -1.415 -1.689 1.00 98.31 91 ALA A C 1
ATOM 711 O O . ALA A 1 91 ? -5.578 -1.571 -0.710 1.00 98.31 91 ALA A O 1
ATOM 712 N N . GLU A 1 92 ? -7.632 -1.348 -1.582 1.00 97.81 92 GLU A N 1
ATOM 713 C CA . GLU A 1 92 ? -8.368 -1.453 -0.313 1.00 97.81 92 GLU A CA 1
ATOM 714 C C . GLU A 1 92 ? -8.112 -2.785 0.398 1.00 97.81 92 GLU A C 1
ATOM 716 O O . GLU A 1 92 ? -7.870 -2.815 1.603 1.00 97.81 92 GLU A O 1
ATOM 721 N N . LYS A 1 93 ? -8.101 -3.899 -0.346 1.00 98.44 93 LYS A N 1
ATOM 722 C CA . LYS A 1 93 ? -7.774 -5.218 0.218 1.00 98.44 93 LYS A CA 1
ATOM 723 C C . LYS A 1 93 ? -6.333 -5.270 0.719 1.00 98.44 93 LYS A C 1
ATOM 725 O O . LYS A 1 93 ? -6.088 -5.825 1.784 1.00 98.44 93 LYS A O 1
ATOM 730 N N . ILE A 1 94 ? -5.387 -4.695 -0.023 1.00 98.38 94 ILE A N 1
ATOM 731 C CA . ILE A 1 94 ? -3.975 -4.627 0.383 1.00 98.38 94 ILE A CA 1
ATOM 732 C C . ILE A 1 94 ? -3.826 -3.799 1.667 1.00 98.38 94 ILE A C 1
ATOM 734 O O . ILE A 1 94 ? -3.127 -4.224 2.590 1.00 98.38 94 ILE A O 1
ATOM 738 N N . LEU A 1 95 ? -4.502 -2.649 1.746 1.00 97.62 95 LEU A N 1
ATOM 739 C CA . LEU A 1 95 ? -4.543 -1.810 2.943 1.00 97.62 95 LEU A CA 1
ATOM 740 C C . LEU A 1 95 ? -5.073 -2.602 4.141 1.00 97.62 95 LEU A C 1
ATOM 742 O O . LEU A 1 95 ? -4.370 -2.735 5.139 1.00 97.62 95 LEU A O 1
ATOM 746 N N . PHE A 1 96 ? -6.256 -3.202 3.996 1.00 96.81 96 PHE A N 1
ATOM 747 C CA . PHE A 1 96 ? -6.913 -3.968 5.053 1.00 96.81 96 PHE A CA 1
ATOM 748 C C . PHE A 1 96 ? -6.053 -5.128 5.575 1.00 96.81 96 PHE A C 1
ATOM 750 O O . PHE A 1 96 ? -5.950 -5.341 6.786 1.00 96.81 96 PHE A O 1
ATOM 757 N N . VAL A 1 97 ? -5.418 -5.884 4.673 1.00 97.81 97 VAL A N 1
ATOM 758 C CA . VAL A 1 97 ? -4.556 -7.008 5.060 1.00 97.81 97 VAL A CA 1
ATOM 759 C C . VAL A 1 97 ? -3.366 -6.516 5.881 1.00 97.81 97 VAL A C 1
ATOM 761 O O . VAL A 1 97 ? -3.119 -7.056 6.958 1.00 97.81 97 VAL A O 1
ATOM 764 N N . GLY A 1 98 ? -2.649 -5.487 5.427 1.00 96.50 98 GLY A N 1
ATOM 765 C CA . GLY A 1 98 ? -1.494 -5.000 6.181 1.00 96.50 98 GLY A CA 1
ATOM 766 C C . GLY A 1 98 ? -1.865 -4.291 7.487 1.00 96.50 98 GLY A C 1
ATOM 767 O O . GLY A 1 98 ? -1.168 -4.486 8.482 1.00 96.50 98 GLY A O 1
ATOM 768 N N . GLU A 1 99 ? -2.999 -3.578 7.554 1.00 94.88 99 GLU A N 1
ATOM 769 C CA . GLU A 1 99 ? -3.531 -3.049 8.823 1.00 94.88 99 GLU A CA 1
ATOM 770 C C . GLU A 1 99 ? -3.821 -4.178 9.819 1.00 94.88 99 GLU A C 1
ATOM 772 O O . GLU A 1 99 ? -3.453 -4.084 10.992 1.00 94.88 99 GLU A O 1
ATOM 777 N N . SER A 1 100 ? -4.407 -5.281 9.346 1.00 94.38 100 SER A N 1
ATOM 778 C CA . SER A 1 100 ? -4.689 -6.458 10.175 1.00 94.38 100 SER A CA 1
ATOM 779 C C . SER A 1 100 ? -3.406 -7.089 10.726 1.00 94.38 100 SER A C 1
ATOM 781 O O . SER A 1 100 ? -3.332 -7.408 11.915 1.00 94.38 100 SER A O 1
ATOM 783 N N . VAL A 1 101 ? -2.368 -7.221 9.891 1.00 95.00 101 VAL A N 1
ATOM 784 C CA . VAL A 1 101 ? -1.046 -7.719 10.313 1.00 95.00 101 VAL A CA 1
ATOM 785 C C . VAL A 1 101 ? -0.410 -6.771 11.334 1.00 95.00 101 VAL A C 1
ATOM 787 O O . VAL A 1 101 ? 0.073 -7.218 12.377 1.00 95.00 101 VAL A O 1
ATOM 790 N N . LYS A 1 102 ? -0.467 -5.457 11.091 1.00 92.81 102 LYS A N 1
ATOM 791 C CA . LYS A 1 102 ? 0.095 -4.441 11.989 1.00 92.81 102 LYS A CA 1
ATOM 792 C C . LYS A 1 102 ? -0.608 -4.393 13.347 1.00 92.81 102 LYS A C 1
ATOM 794 O O . LYS A 1 102 ? 0.040 -4.254 14.391 1.00 92.81 102 LYS A O 1
ATOM 799 N N . MET A 1 103 ? -1.931 -4.528 13.350 1.00 90.75 103 MET A N 1
ATOM 800 C CA . MET A 1 103 ? -2.733 -4.602 14.569 1.00 90.75 103 MET A CA 1
ATOM 801 C C . MET A 1 103 ? -2.383 -5.853 15.382 1.00 90.75 103 MET A C 1
ATOM 803 O O . MET A 1 103 ? -2.219 -5.764 16.603 1.00 90.75 103 MET A O 1
ATOM 807 N N . LEU A 1 104 ? -2.207 -6.998 14.713 1.00 90.12 104 LEU A N 1
ATOM 808 C CA . LEU A 1 104 ? -1.793 -8.239 15.362 1.00 90.12 104 LEU A CA 1
ATOM 809 C C . LEU A 1 104 ? -0.413 -8.091 16.019 1.00 90.12 104 LEU A C 1
ATOM 811 O O . LEU A 1 104 ? -0.282 -8.389 17.207 1.00 90.12 104 LEU A O 1
ATOM 815 N N . GLU A 1 105 ? 0.579 -7.562 15.297 1.00 87.94 105 GLU A N 1
ATOM 816 C CA . GLU A 1 105 ? 1.919 -7.275 15.834 1.00 87.94 105 GLU A CA 1
ATOM 817 C C . GLU A 1 105 ? 1.834 -6.385 17.086 1.00 87.94 105 GLU A C 1
ATOM 819 O O . GLU A 1 105 ? 2.352 -6.731 18.148 1.00 87.94 105 GLU A O 1
ATOM 824 N N . SER A 1 106 ? 1.084 -5.283 16.994 1.00 85.94 106 SER A N 1
ATOM 825 C CA . SER A 1 106 ? 0.909 -4.330 18.095 1.00 85.94 106 SER A CA 1
ATOM 826 C C . SER A 1 106 ? 0.266 -4.971 19.330 1.00 85.94 106 SER A C 1
ATOM 828 O O . SER A 1 106 ? 0.607 -4.626 20.464 1.00 85.94 106 SER A O 1
ATOM 830 N N . SER A 1 107 ? -0.664 -5.911 19.137 1.00 84.62 107 SER A N 1
ATOM 831 C CA . SER A 1 107 ? -1.293 -6.658 20.234 1.00 84.62 107 SER A CA 1
ATOM 832 C C . SER A 1 107 ? -0.328 -7.649 20.903 1.00 84.62 107 SER A C 1
ATOM 834 O O . SER A 1 107 ? -0.320 -7.782 22.134 1.00 84.62 107 SER A O 1
ATOM 836 N N . MET A 1 108 ? 0.537 -8.296 20.116 1.00 83.12 108 MET A N 1
ATOM 837 C CA . MET A 1 108 ? 1.547 -9.229 20.616 1.00 83.12 108 MET A CA 1
ATOM 838 C C . MET A 1 108 ? 2.629 -8.507 21.420 1.00 83.12 108 MET A C 1
ATOM 840 O O . MET A 1 108 ? 2.977 -8.967 22.510 1.00 83.12 108 MET A O 1
ATOM 844 N N . SER A 1 109 ? 3.112 -7.356 20.944 1.00 81.00 109 SER A N 1
ATOM 845 C CA . SER A 1 109 ? 4.114 -6.553 21.657 1.00 81.00 109 SER A CA 1
ATOM 846 C C . SER A 1 109 ? 3.607 -6.085 23.024 1.00 81.00 109 SER A C 1
ATOM 848 O O . SER A 1 109 ? 4.306 -6.251 24.022 1.00 81.00 109 SER A O 1
ATOM 850 N N . LYS A 1 110 ? 2.361 -5.596 23.103 1.00 78.12 110 LYS A N 1
ATOM 851 C CA . LYS A 1 110 ? 1.729 -5.202 24.379 1.00 78.12 110 LYS A CA 1
ATOM 852 C C . LYS A 1 110 ? 1.616 -6.375 25.362 1.00 78.12 110 LYS A C 1
ATOM 854 O O . LYS A 1 110 ? 1.838 -6.212 26.557 1.00 78.12 110 LYS A O 1
ATOM 859 N N . SER A 1 111 ? 1.312 -7.572 24.858 1.00 76.88 111 SER A N 1
ATOM 860 C CA . SER A 1 111 ? 1.173 -8.788 25.675 1.00 76.88 111 SER A CA 1
ATOM 861 C C . SER A 1 111 ? 2.510 -9.358 26.176 1.00 76.88 111 SER A C 1
ATOM 863 O O . SER A 1 111 ? 2.532 -10.152 27.122 1.00 76.88 111 SER A O 1
ATOM 865 N N . ALA A 1 112 ? 3.623 -9.031 25.517 1.00 75.00 112 ALA A N 1
ATOM 866 C CA . ALA A 1 112 ? 4.965 -9.421 25.947 1.00 75.00 112 ALA A CA 1
ATOM 867 C C . ALA A 1 112 ? 5.509 -8.485 27.035 1.00 75.00 112 ALA A C 1
ATOM 869 O O . ALA A 1 112 ? 6.162 -8.954 27.965 1.00 75.00 112 ALA A O 1
ATOM 870 N N . ASP A 1 113 ? 5.203 -7.191 26.935 1.00 75.56 113 ASP A N 1
ATOM 871 C CA . ASP A 1 113 ? 5.624 -6.172 27.900 1.00 75.56 113 ASP A CA 1
ATOM 872 C C . ASP A 1 113 ? 4.935 -6.347 29.264 1.00 75.56 113 ASP A C 1
ATOM 874 O O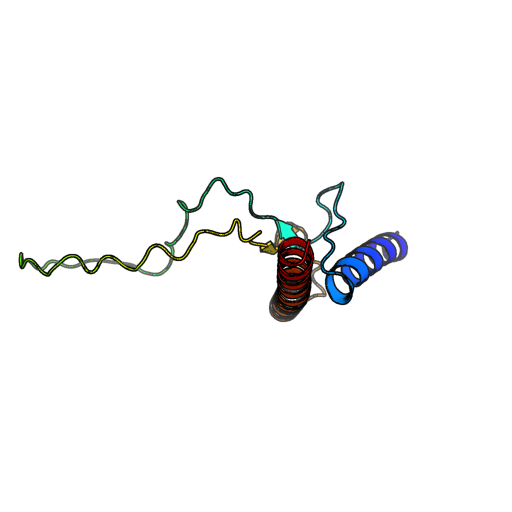 . ASP A 1 113 ? 5.595 -6.357 30.294 1.00 75.56 113 ASP A O 1
ATOM 878 N N . ASN A 1 114 ? 3.633 -6.663 29.281 1.00 71.25 114 ASN A N 1
ATOM 879 C CA . ASN A 1 114 ? 2.868 -6.908 30.517 1.00 71.25 114 ASN A CA 1
ATOM 880 C C . ASN A 1 114 ? 3.290 -8.181 31.296 1.00 71.25 114 ASN A C 1
ATOM 882 O O . ASN A 1 114 ? 2.685 -8.516 32.313 1.00 71.25 114 ASN A O 1
ATOM 886 N N . ARG A 1 115 ? 4.262 -8.956 30.801 1.00 67.50 115 ARG A N 1
ATOM 887 C CA . ARG A 1 115 ? 4.762 -10.184 31.449 1.00 67.50 115 ARG A CA 1
ATOM 888 C C . ARG A 1 115 ? 6.153 -10.031 32.079 1.00 67.50 115 ARG A C 1
ATOM 890 O O . ARG A 1 115 ? 6.670 -11.026 32.585 1.00 67.50 115 ARG A O 1
ATOM 897 N N . ARG A 1 116 ? 6.754 -8.841 32.029 1.00 55.62 116 ARG A N 1
ATOM 898 C CA . ARG A 1 116 ? 8.036 -8.512 32.672 1.00 55.62 116 ARG A CA 1
ATOM 899 C C . ARG A 1 116 ? 7.813 -7.665 33.915 1.00 55.62 116 ARG A C 1
ATOM 901 O O . ARG A 1 116 ? 8.639 -7.816 34.839 1.00 55.62 116 ARG A O 1
#

Sequence (116 aa):
MLHVCHAVMYKQLSAWLLHGLLLDYYDEFFIMMKSATSAGAITSAEQSETEDGKNEEKQVQEKKPASQKTAESHFSLNAEMLPSYISTSVAEKILFVGESVKMLESSMSKSADNRR